Protein AF-A0A961TP06-F1 (afdb_monomer)

Structure (mmCIF, N/CA/C/O backbone):
data_AF-A0A961TP06-F1
#
_entry.id   AF-A0A961TP06-F1
#
loop_
_atom_site.group_PDB
_atom_site.id
_atom_site.type_symbol
_atom_site.label_atom_id
_atom_site.label_alt_id
_atom_site.label_comp_id
_atom_site.label_asym_id
_atom_site.label_entity_id
_atom_site.label_seq_id
_atom_site.pdbx_PDB_ins_code
_atom_site.Cartn_x
_atom_site.Cartn_y
_atom_site.Cartn_z
_atom_site.occupancy
_atom_site.B_iso_or_equiv
_atom_site.auth_seq_id
_atom_site.auth_comp_id
_atom_site.auth_asym_id
_atom_site.auth_atom_id
_atom_site.pdbx_PDB_model_num
ATOM 1 N N . LYS A 1 1 ? -2.584 17.006 5.702 1.00 57.12 1 LYS A N 1
ATOM 2 C CA . 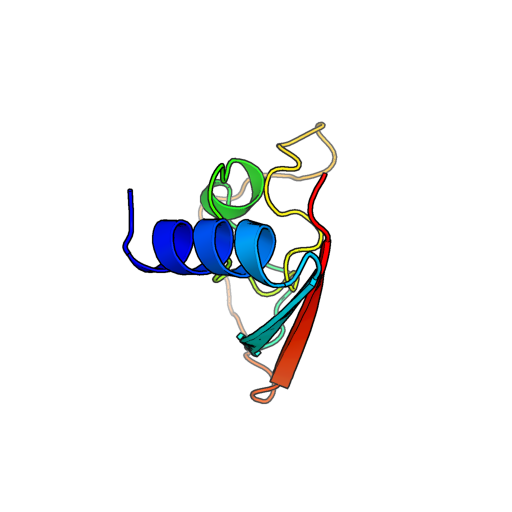LYS A 1 1 ? -2.619 15.550 5.412 1.00 57.12 1 LYS A CA 1
ATOM 3 C C . LYS A 1 1 ? -3.337 15.356 4.081 1.00 57.12 1 LYS A C 1
ATOM 5 O O . LYS A 1 1 ? -4.321 16.051 3.869 1.00 57.12 1 LYS A O 1
ATOM 10 N N . ALA A 1 2 ? -2.852 14.484 3.190 1.00 82.94 2 ALA A N 1
ATOM 11 C CA . ALA A 1 2 ? -3.620 14.088 2.004 1.00 82.94 2 ALA A CA 1
ATOM 12 C C . ALA A 1 2 ? -4.979 13.511 2.446 1.00 82.94 2 ALA A C 1
ATOM 14 O O . ALA A 1 2 ? -5.025 12.809 3.458 1.00 82.94 2 ALA A O 1
ATOM 15 N N . TRP A 1 3 ? -6.062 13.825 1.727 1.00 92.12 3 TRP A N 1
ATOM 16 C CA . TRP A 1 3 ? -7.440 13.469 2.109 1.00 92.12 3 TRP A CA 1
ATOM 17 C C . TRP A 1 3 ? -7.609 11.967 2.396 1.00 92.12 3 TRP A C 1
ATOM 19 O O . TRP A 1 3 ? -8.288 11.590 3.346 1.00 92.12 3 TRP A O 1
ATOM 29 N N . PHE A 1 4 ? -6.928 11.118 1.619 1.00 91.12 4 PHE A N 1
ATOM 30 C CA . PHE A 1 4 ? -6.976 9.665 1.756 1.00 91.12 4 PHE A CA 1
ATOM 31 C C . PHE A 1 4 ? -6.432 9.198 3.107 1.00 91.12 4 PHE A C 1
ATOM 33 O O . PHE A 1 4 ? -7.018 8.331 3.749 1.00 91.12 4 PHE A O 1
ATOM 40 N N . ASN A 1 5 ? -5.347 9.818 3.579 1.00 92.19 5 ASN A N 1
ATOM 41 C CA . ASN A 1 5 ? -4.766 9.465 4.869 1.00 92.19 5 ASN A CA 1
ATOM 42 C C . ASN A 1 5 ? -5.710 9.825 6.019 1.00 92.19 5 ASN A C 1
ATOM 44 O O . ASN A 1 5 ? -5.892 9.022 6.923 1.00 92.19 5 ASN A O 1
ATOM 48 N N . ASP A 1 6 ? -6.337 11.004 5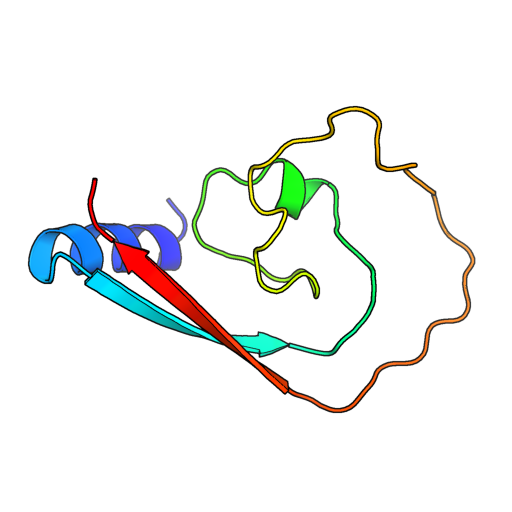.959 1.00 94.19 6 ASP A N 1
ATOM 49 C CA . ASP A 1 6 ? -7.324 11.427 6.962 1.00 94.19 6 ASP A CA 1
ATOM 50 C C . ASP A 1 6 ? -8.559 10.509 6.971 1.00 94.19 6 ASP A C 1
ATOM 52 O O . ASP A 1 6 ? -9.041 10.135 8.037 1.00 94.19 6 ASP A O 1
ATOM 56 N N . PHE A 1 7 ? -9.030 10.078 5.797 1.00 94.94 7 PHE A N 1
ATOM 57 C CA . PHE A 1 7 ? -10.117 9.103 5.687 1.00 94.94 7 PHE A CA 1
ATOM 58 C C . PHE A 1 7 ? -9.757 7.757 6.331 1.00 94.94 7 PHE A C 1
ATOM 60 O O . PHE A 1 7 ? -10.535 7.239 7.132 1.00 94.94 7 PHE A O 1
ATOM 67 N N . VAL A 1 8 ? -8.585 7.203 6.005 1.00 94.81 8 VAL A N 1
ATOM 68 C CA . VAL A 1 8 ? -8.125 5.916 6.550 1.00 94.81 8 VAL A CA 1
ATOM 69 C C . VAL A 1 8 ? -7.947 5.988 8.065 1.00 94.81 8 VAL A C 1
ATOM 71 O O . VAL A 1 8 ? -8.431 5.097 8.760 1.00 94.81 8 VAL A O 1
ATOM 74 N N . ASP A 1 9 ? -7.319 7.050 8.577 1.00 95.00 9 ASP A N 1
ATOM 75 C CA . ASP A 1 9 ? -7.107 7.240 10.017 1.00 95.00 9 ASP A CA 1
ATOM 76 C C . ASP A 1 9 ? -8.450 7.242 10.769 1.00 95.00 9 ASP A C 1
ATOM 78 O O . ASP A 1 9 ? -8.652 6.450 11.690 1.00 95.00 9 ASP A O 1
ATOM 82 N N . ARG A 1 10 ? -9.421 8.046 10.316 1.00 96.00 10 ARG A N 1
ATOM 83 C CA . ARG A 1 10 ? -10.759 8.113 10.934 1.00 96.00 10 ARG A CA 1
ATOM 84 C C . ARG A 1 10 ? -11.538 6.807 10.806 1.00 96.00 10 ARG A C 1
ATOM 86 O O . ARG A 1 10 ? -12.277 6.430 11.714 1.00 96.00 10 ARG A O 1
ATOM 93 N N . ALA A 1 11 ? -11.413 6.115 9.675 1.00 96.44 11 ALA A N 1
ATOM 94 C CA . ALA A 1 11 ? -12.066 4.828 9.476 1.00 96.44 11 ALA A CA 1
ATOM 95 C C . ALA A 1 11 ? -11.482 3.763 10.419 1.00 96.44 11 ALA A C 1
ATOM 97 O O . ALA A 1 11 ? -12.237 2.992 11.009 1.00 96.44 11 ALA A O 1
ATOM 98 N N . LEU A 1 12 ? -10.164 3.754 10.627 1.00 96.50 12 LEU A N 1
ATOM 99 C CA . LEU A 1 12 ? -9.517 2.880 11.605 1.00 96.50 12 LEU A CA 1
ATOM 100 C C . LEU A 1 12 ? -9.943 3.207 13.036 1.00 96.50 12 LEU A C 1
ATOM 102 O O . LEU A 1 12 ? -10.294 2.287 13.771 1.00 96.50 12 LEU A O 1
ATOM 106 N N . GLU A 1 13 ? -9.992 4.488 13.411 1.00 96.62 13 GLU A N 1
ATOM 107 C CA . GLU A 1 13 ? -10.509 4.923 14.717 1.00 96.62 13 GLU A CA 1
ATOM 108 C C . GLU A 1 13 ? -11.953 4.450 14.946 1.00 96.62 13 GLU A C 1
ATOM 110 O O . GLU A 1 13 ? -12.311 4.031 16.046 1.00 96.62 13 GLU A O 1
ATOM 115 N N . ARG A 1 14 ? -12.796 4.485 13.905 1.00 97.56 14 ARG A N 1
ATOM 116 C CA . ARG A 1 14 ? -14.216 4.126 14.004 1.00 97.56 14 ARG A CA 1
ATOM 117 C C . ARG A 1 14 ? -14.477 2.621 13.995 1.00 97.56 14 ARG A C 1
ATOM 119 O O . ARG A 1 14 ? -15.349 2.161 14.731 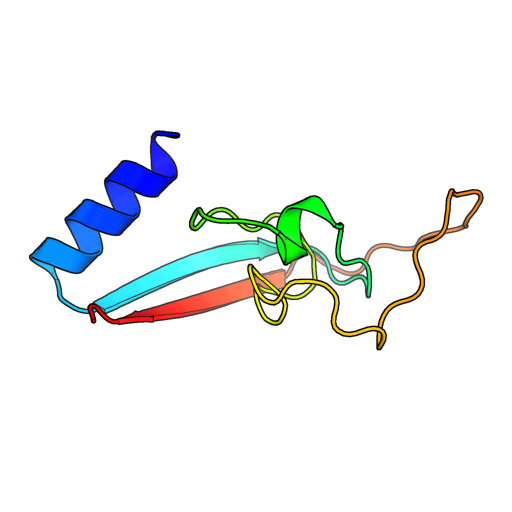1.00 97.56 14 ARG A O 1
ATOM 126 N N . PHE A 1 15 ? -13.810 1.879 13.116 1.00 97.69 15 PHE A N 1
ATOM 127 C CA . PHE A 1 15 ? -14.131 0.476 12.825 1.00 97.69 15 PHE A CA 1
ATOM 128 C C . PHE A 1 15 ? -13.110 -0.511 13.399 1.00 97.69 15 PHE A C 1
ATOM 130 O O . PHE A 1 15 ? -13.353 -1.716 13.388 1.00 97.69 15 PHE A O 1
ATOM 137 N N . GLY A 1 16 ? -11.955 -0.036 13.870 1.00 96.69 16 GLY A N 1
ATOM 138 C CA . GLY A 1 16 ? -10.863 -0.852 14.405 1.00 96.69 16 GLY A CA 1
ATOM 139 C C . GLY A 1 16 ? -10.107 -1.666 13.351 1.00 96.69 16 GLY A C 1
ATOM 140 O O . GLY A 1 16 ? -8.950 -2.018 13.567 1.00 96.69 16 GLY A O 1
ATOM 141 N N . LYS A 1 17 ? -10.726 -1.968 12.205 1.00 96.56 17 LYS A N 1
ATOM 142 C CA . LYS A 1 17 ? -10.120 -2.657 11.062 1.00 96.56 17 LYS A CA 1
ATOM 143 C C . LYS A 1 17 ? -10.747 -2.177 9.760 1.00 96.56 17 LYS A C 1
ATOM 145 O O . LYS A 1 17 ? -11.957 -1.972 9.710 1.00 96.56 17 LYS A O 1
ATOM 150 N N . ILE A 1 18 ? -9.946 -2.051 8.706 1.00 96.06 18 ILE A N 1
ATOM 151 C CA . ILE A 1 18 ? -10.431 -1.711 7.364 1.00 96.06 18 ILE A CA 1
ATOM 152 C C . ILE A 1 18 ? -9.687 -2.509 6.295 1.00 96.06 18 ILE A C 1
ATOM 154 O O . ILE A 1 18 ? -8.512 -2.830 6.460 1.00 96.06 18 ILE A O 1
ATOM 158 N N . TYR A 1 19 ? -10.354 -2.771 5.174 1.00 94.25 19 TYR A N 1
ATOM 159 C CA . TYR A 1 19 ? -9.691 -3.218 3.953 1.00 94.25 19 TYR A CA 1
ATOM 160 C C . TYR A 1 19 ? -9.457 -2.030 3.022 1.00 94.25 19 TYR A C 1
ATOM 162 O O . TYR A 1 19 ? -10.371 -1.243 2.779 1.00 94.25 19 TYR A O 1
ATOM 170 N N . ILE A 1 20 ? -8.251 -1.929 2.467 1.00 91.75 20 ILE A N 1
ATOM 171 C CA . ILE A 1 20 ? -7.953 -1.072 1.318 1.00 91.75 20 ILE A CA 1
ATOM 172 C C . ILE A 1 20 ? -7.833 -1.976 0.096 1.00 91.75 20 ILE A C 1
ATOM 174 O O . ILE A 1 20 ? -6.962 -2.847 0.050 1.00 91.75 20 ILE A O 1
ATOM 178 N N . ILE A 1 21 ? -8.709 -1.753 -0.883 1.00 90.44 21 ILE A N 1
ATOM 179 C CA . ILE A 1 21 ? -8.699 -2.439 -2.176 1.00 90.44 21 ILE A CA 1
ATOM 180 C C . ILE A 1 21 ? -8.238 -1.431 -3.221 1.00 90.44 21 ILE A C 1
ATOM 182 O O . ILE A 1 21 ? -8.875 -0.392 -3.396 1.00 90.44 21 ILE A O 1
ATOM 186 N N . GLN A 1 22 ? -7.132 -1.724 -3.901 1.00 86.25 22 GLN A N 1
ATOM 187 C CA . GLN A 1 22 ? -6.567 -0.840 -4.918 1.00 86.25 22 GLN A CA 1
ATOM 188 C C . GLN A 1 22 ? -6.197 -1.626 -6.180 1.00 86.25 22 GLN A C 1
ATOM 190 O O . GLN A 1 22 ? -5.614 -2.708 -6.075 1.00 86.25 22 GLN A O 1
ATOM 195 N N . PRO A 1 23 ? -6.499 -1.106 -7.379 1.00 85.38 23 PRO A N 1
ATOM 196 C CA . PRO A 1 23 ? -5.985 -1.690 -8.603 1.00 85.38 23 PRO A CA 1
ATOM 197 C C . PRO A 1 23 ? -4.474 -1.458 -8.698 1.00 85.38 23 PRO A C 1
ATOM 199 O O . PRO A 1 23 ? -3.994 -0.360 -8.422 1.00 85.38 23 PRO A O 1
ATOM 202 N N . TYR A 1 24 ? -3.733 -2.466 -9.141 1.00 81.94 24 TYR A N 1
ATOM 203 C CA . TYR A 1 24 ? -2.319 -2.341 -9.478 1.00 81.94 24 TYR A CA 1
ATOM 204 C C . TYR A 1 24 ? -2.016 -3.093 -10.774 1.00 81.94 24 TYR A C 1
ATOM 206 O O . TYR A 1 24 ? -2.872 -3.763 -11.351 1.00 81.94 24 TYR A O 1
ATOM 214 N N . ARG A 1 25 ? -0.799 -2.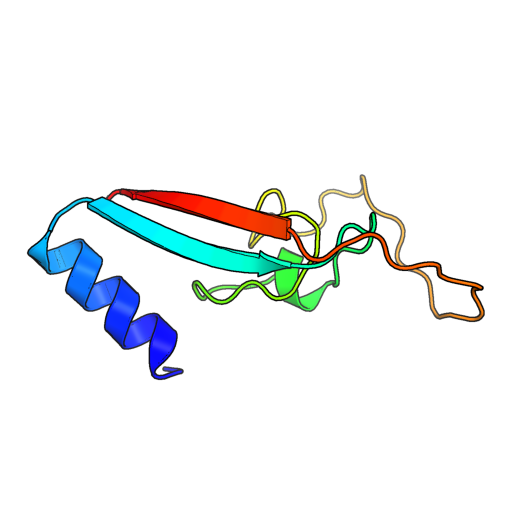925 -11.278 1.00 79.75 25 ARG A N 1
ATOM 215 C CA . ARG A 1 25 ? -0.246 -3.783 -12.322 1.00 79.75 25 ARG A CA 1
ATOM 216 C C . ARG A 1 25 ? 1.069 -4.322 -11.808 1.00 79.75 25 ARG A C 1
ATOM 218 O O . ARG A 1 25 ? 1.867 -3.559 -11.260 1.00 79.75 25 ARG A O 1
ATOM 225 N N . GLU A 1 26 ? 1.266 -5.618 -11.964 1.00 76.06 26 GLU A N 1
ATOM 226 C CA . GLU A 1 26 ? 2.454 -6.274 -11.448 1.00 76.06 26 GLU A CA 1
ATOM 227 C C . GLU A 1 26 ? 3.702 -5.843 -12.225 1.00 76.06 26 GLU A C 1
ATOM 229 O O . GLU A 1 26 ? 3.741 -5.879 -13.456 1.00 76.06 26 GLU A O 1
ATOM 234 N N . GLN A 1 27 ? 4.693 -5.397 -11.457 1.00 74.81 27 GLN A N 1
ATOM 235 C CA . GLN A 1 27 ? 6.092 -5.174 -11.813 1.00 74.81 27 GLN A CA 1
ATOM 236 C C . GLN A 1 27 ? 6.899 -5.354 -10.519 1.00 74.81 27 GLN A C 1
ATOM 238 O O . GLN A 1 27 ? 6.377 -5.099 -9.438 1.00 74.81 27 GLN A O 1
ATOM 243 N N . GLU A 1 28 ? 8.173 -5.716 -10.561 1.00 67.00 28 GLU A N 1
ATOM 244 C CA . GLU A 1 28 ? 9.017 -5.706 -9.351 1.00 67.00 28 GLU A CA 1
ATOM 245 C C . GLU A 1 28 ? 9.676 -4.331 -9.140 1.00 67.00 28 GLU A C 1
ATOM 247 O O . GLU A 1 28 ? 10.880 -4.218 -8.941 1.00 67.00 28 GLU A O 1
ATOM 252 N N . ILE A 1 29 ? 8.887 -3.251 -9.210 1.00 74.75 29 ILE A N 1
ATOM 253 C CA . ILE A 1 29 ? 9.380 -1.877 -9.057 1.00 74.75 29 ILE A CA 1
ATOM 254 C C . ILE A 1 29 ? 8.780 -1.250 -7.798 1.00 74.75 29 ILE A C 1
ATOM 256 O O . ILE A 1 29 ? 7.584 -0.963 -7.710 1.00 74.75 29 ILE A O 1
ATOM 260 N N . CYS A 1 30 ? 9.638 -0.988 -6.815 1.00 76.81 30 CYS A N 1
ATOM 261 C CA . CYS A 1 30 ? 9.290 -0.224 -5.626 1.00 76.81 30 CYS A CA 1
ATOM 262 C C . CYS A 1 30 ? 10.053 1.101 -5.638 1.00 76.81 30 CYS A C 1
ATOM 264 O O . CYS A 1 30 ? 11.273 1.124 -5.513 1.00 76.81 30 CYS A O 1
ATOM 266 N N . ALA A 1 31 ? 9.337 2.214 -5.792 1.00 80.56 31 ALA A N 1
ATOM 267 C CA . ALA A 1 31 ? 9.958 3.531 -5.723 1.00 80.56 31 ALA A CA 1
ATOM 268 C C . ALA A 1 31 ? 10.393 3.848 -4.284 1.00 80.56 31 ALA A C 1
ATOM 270 O O . ALA A 1 31 ? 9.672 3.531 -3.334 1.00 80.56 31 ALA A O 1
ATOM 271 N N . ARG A 1 32 ? 11.498 4.587 -4.123 1.00 80.00 32 ARG A N 1
ATOM 272 C CA . ARG A 1 32 ? 11.951 5.088 -2.812 1.00 80.00 32 ARG A CA 1
ATOM 273 C C . ARG A 1 32 ? 10.842 5.816 -2.044 1.00 80.00 32 ARG A C 1
ATOM 275 O O . ARG A 1 32 ? 10.682 5.613 -0.849 1.00 80.00 32 ARG A O 1
ATOM 282 N N . ALA A 1 33 ? 9.993 6.571 -2.744 1.00 81.69 33 ALA A N 1
ATOM 283 C CA . ALA A 1 33 ? 8.838 7.244 -2.146 1.00 81.69 33 ALA A CA 1
ATOM 284 C C . ALA A 1 33 ? 7.845 6.291 -1.446 1.00 81.69 33 ALA A C 1
ATOM 286 O O . ALA A 1 33 ? 7.209 6.693 -0.479 1.00 81.69 33 ALA A O 1
ATOM 287 N N . CYS A 1 34 ? 7.707 5.046 -1.918 1.00 84.56 34 CYS A N 1
ATOM 288 C CA . CYS A 1 34 ? 6.891 4.004 -1.285 1.00 84.56 34 CYS A CA 1
ATOM 289 C C . CYS A 1 34 ? 7.625 3.400 -0.072 1.00 84.56 34 CYS A C 1
ATOM 291 O O . CYS A 1 34 ? 7.035 3.268 0.999 1.00 84.56 34 CYS A O 1
ATOM 293 N N . GLN A 1 35 ? 8.930 3.131 -0.191 1.00 84.62 35 GLN A N 1
ATOM 294 C CA . GLN A 1 35 ? 9.744 2.634 0.928 1.00 84.62 35 GLN A CA 1
ATOM 295 C C . GLN A 1 35 ? 9.827 3.628 2.095 1.00 84.62 35 GLN A C 1
ATOM 297 O O . GLN A 1 35 ? 9.798 3.225 3.250 1.00 84.62 35 GLN A O 1
ATOM 302 N N . GLU A 1 36 ? 9.869 4.928 1.815 1.00 86.69 36 GLU A N 1
ATOM 303 C CA . GLU A 1 36 ? 9.971 5.992 2.825 1.00 86.69 36 GLU A CA 1
ATOM 304 C C . GLU A 1 36 ? 8.607 6.584 3.227 1.00 86.69 36 GLU A C 1
ATOM 306 O O . GLU A 1 36 ? 8.529 7.573 3.966 1.00 86.69 36 GLU A O 1
ATOM 311 N N . ALA A 1 37 ? 7.510 6.014 2.726 1.00 85.88 37 ALA A N 1
ATOM 312 C CA . ALA A 1 37 ? 6.182 6.563 2.930 1.00 85.88 37 ALA A CA 1
ATOM 313 C C . ALA A 1 37 ? 5.765 6.549 4.408 1.00 85.88 37 ALA A C 1
ATOM 315 O O . ALA A 1 37 ? 5.900 5.557 5.119 1.00 85.88 37 ALA A O 1
ATOM 316 N N . ARG A 1 38 ? 5.165 7.660 4.852 1.00 84.81 38 ARG A N 1
ATOM 317 C CA . ARG A 1 38 ? 4.559 7.799 6.192 1.00 84.81 38 ARG A CA 1
ATOM 318 C C . ARG A 1 38 ? 3.026 7.765 6.182 1.00 84.81 38 ARG A C 1
ATOM 320 O O . ARG A 1 38 ? 2.412 7.800 7.242 1.00 84.81 38 ARG A O 1
ATOM 327 N N . GLY A 1 39 ? 2.413 7.792 4.997 1.00 87.12 39 GLY A N 1
ATOM 328 C CA . GLY A 1 39 ? 0.958 7.733 4.803 1.00 87.12 39 GLY A CA 1
ATOM 329 C C . GLY A 1 39 ? 0.482 6.337 4.404 1.00 87.12 39 GLY A C 1
AT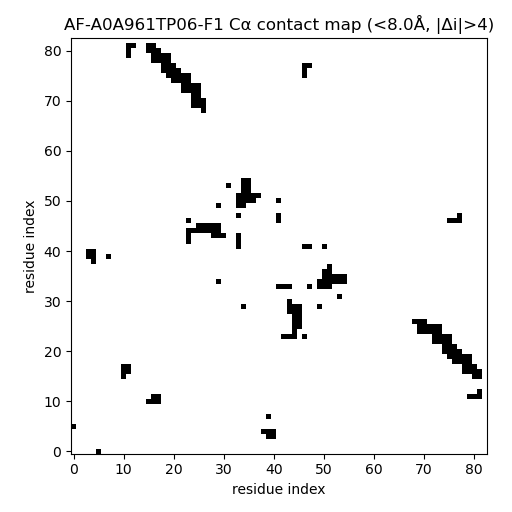OM 330 O O . GLY A 1 39 ? 1.267 5.400 4.398 1.00 87.12 39 GLY A O 1
ATOM 331 N N . HIS A 1 40 ? -0.787 6.206 4.022 1.00 87.94 40 HIS A N 1
ATOM 332 C CA . HIS A 1 40 ? -1.417 4.929 3.644 1.00 87.94 40 HIS A CA 1
ATOM 333 C C . HIS A 1 40 ? -1.450 4.684 2.129 1.00 87.94 40 HIS A C 1
ATOM 335 O O . HIS A 1 40 ? -1.720 3.568 1.669 1.00 87.94 40 HIS A O 1
ATOM 341 N N . GLU A 1 41 ? -1.197 5.735 1.350 1.00 85.31 41 GLU A N 1
ATOM 342 C CA . GLU A 1 41 ? -1.206 5.699 -0.108 1.00 85.31 41 GLU A CA 1
ATOM 343 C C . GLU A 1 41 ? -0.027 4.896 -0.658 1.00 85.31 41 GLU A C 1
ATOM 345 O O . GLU A 1 41 ? 1.125 5.187 -0.355 1.00 85.31 41 GLU A O 1
ATOM 350 N N . CYS A 1 42 ? -0.319 3.916 -1.508 1.00 83.81 42 CYS A N 1
ATOM 351 C CA . CYS A 1 42 ? 0.664 3.007 -2.076 1.00 83.81 42 CYS A CA 1
ATOM 352 C C . CYS A 1 42 ? 0.378 2.835 -3.573 1.00 83.81 42 CYS A C 1
ATOM 354 O O . CYS A 1 42 ? -0.598 2.189 -3.941 1.00 83.81 42 CYS A O 1
ATOM 356 N N . GLN A 1 43 ? 1.229 3.415 -4.424 1.00 76.56 43 GLN A N 1
ATOM 357 C CA . GLN A 1 43 ? 1.127 3.328 -5.893 1.00 76.56 43 GLN A CA 1
ATOM 358 C C . GLN A 1 43 ? 2.151 2.346 -6.500 1.00 76.56 43 GLN A C 1
ATOM 360 O O . GLN A 1 43 ? 2.253 2.210 -7.715 1.00 76.56 43 GLN A O 1
ATOM 365 N N . CYS A 1 44 ? 2.948 1.691 -5.651 1.00 77.81 44 CYS A N 1
ATOM 366 C CA . CYS A 1 44 ? 3.956 0.705 -6.034 1.00 77.81 44 CYS A CA 1
ATOM 367 C C . CYS A 1 44 ? 3.298 -0.664 -6.260 1.00 77.81 44 CYS A C 1
ATOM 369 O O . CYS A 1 44 ? 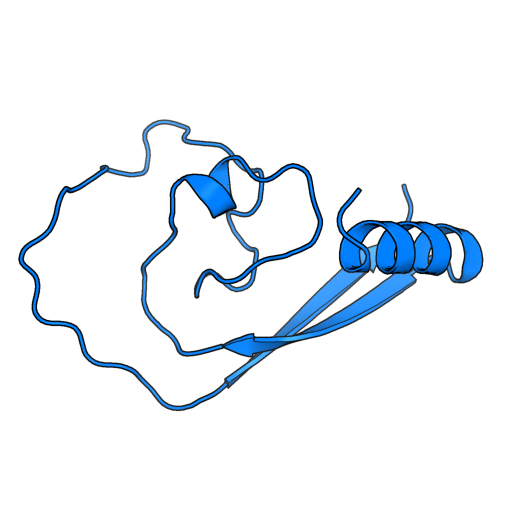2.292 -1.022 -5.643 1.00 77.81 44 CYS A O 1
ATOM 371 N N . SER A 1 45 ? 3.899 -1.456 -7.137 1.00 80.38 45 SER A N 1
ATOM 372 C CA . SER A 1 45 ? 3.438 -2.801 -7.484 1.00 80.38 45 SER A CA 1
ATOM 373 C C . SER A 1 45 ? 3.735 -3.846 -6.406 1.00 80.38 45 SER A C 1
ATOM 375 O O . SER A 1 45 ? 3.195 -4.943 -6.465 1.00 80.38 45 SER A O 1
ATOM 377 N N . CYS A 1 46 ? 4.5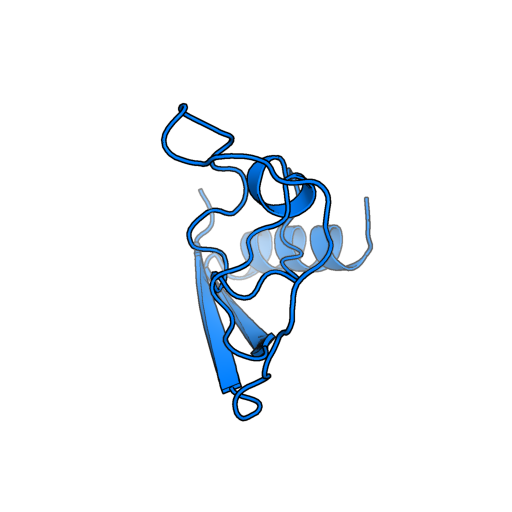11 -3.497 -5.371 1.00 77.81 46 CYS A N 1
ATOM 378 C CA . CYS A 1 46 ? 4.783 -4.365 -4.220 1.00 77.81 46 CYS A CA 1
ATOM 379 C C . CYS A 1 46 ? 3.559 -4.596 -3.316 1.00 77.81 46 CYS A C 1
ATOM 381 O O . CYS A 1 46 ? 3.693 -5.194 -2.253 1.00 77.81 46 CYS A O 1
ATOM 383 N N . MET A 1 47 ? 2.380 -4.081 -3.692 1.00 81.81 47 MET A N 1
ATOM 384 C CA . MET A 1 47 ? 1.125 -4.240 -2.950 1.00 81.81 47 MET A CA 1
ATOM 385 C C . MET A 1 47 ? 1.232 -3.808 -1.482 1.00 81.81 47 MET A C 1
ATOM 387 O O . MET A 1 47 ? 0.562 -4.351 -0.610 1.00 81.81 47 MET A O 1
ATOM 391 N N . GLY A 1 48 ? 2.093 -2.833 -1.196 1.00 80.62 48 GLY A N 1
ATOM 392 C CA . GLY A 1 48 ? 2.347 -2.335 0.149 1.00 80.62 48 GLY A CA 1
ATOM 393 C C . GLY A 1 48 ? 3.298 -3.182 1.000 1.00 80.62 48 GLY A C 1
ATOM 394 O O . GLY A 1 48 ? 3.509 -2.822 2.152 1.00 80.62 48 GLY A O 1
ATOM 395 N N . ALA A 1 49 ? 3.896 -4.251 0.463 1.00 83.06 49 ALA A N 1
ATOM 396 C CA . ALA A 1 49 ? 4.805 -5.130 1.206 1.00 83.06 49 ALA A CA 1
ATOM 397 C C . ALA A 1 49 ? 6.039 -4.395 1.757 1.00 83.06 49 ALA A C 1
ATOM 399 O O . ALA A 1 49 ? 6.462 -4.656 2.877 1.00 83.06 49 ALA A O 1
ATOM 400 N N . ASN A 1 50 ? 6.570 -3.434 0.994 1.00 84.00 50 ASN A N 1
ATOM 401 C CA . ASN A 1 50 ? 7.760 -2.655 1.367 1.00 84.00 50 ASN A CA 1
ATOM 402 C C . ASN A 1 50 ? 7.409 -1.229 1.825 1.00 84.00 50 ASN A C 1
ATOM 404 O O . ASN A 1 50 ? 8.273 -0.358 1.893 1.00 84.00 50 ASN A O 1
ATOM 408 N N . HIS A 1 51 ? 6.126 -0.951 2.059 1.00 84.88 51 HIS A N 1
ATOM 409 C CA . HIS A 1 51 ? 5.628 0.401 2.290 1.00 84.88 51 HIS A CA 1
ATOM 410 C C . HIS A 1 51 ? 6.037 0.919 3.669 1.00 84.88 51 HIS A C 1
ATOM 412 O O . HIS A 1 51 ? 5.654 0.345 4.686 1.00 84.88 51 HIS A O 1
ATOM 418 N N . GLY A 1 52 ? 6.807 2.007 3.704 1.00 83.44 52 GLY A N 1
ATOM 419 C CA . GLY A 1 52 ? 7.359 2.550 4.949 1.00 83.44 52 GLY A CA 1
ATOM 420 C C . GLY A 1 52 ? 8.466 1.695 5.586 1.00 83.44 52 GLY A C 1
ATOM 421 O O . GLY A 1 52 ? 8.854 1.972 6.720 1.00 83.44 52 GLY A O 1
ATOM 422 N N . ALA A 1 53 ? 8.968 0.664 4.892 1.00 85.12 53 ALA A N 1
ATOM 423 C CA . ALA A 1 53 ? 10.020 -0.222 5.397 1.00 85.12 53 ALA A CA 1
ATOM 424 C C . ALA A 1 53 ? 11.419 0.430 5.405 1.00 85.12 53 ALA A C 1
ATOM 426 O O . ALA A 1 53 ? 12.318 -0.047 6.094 1.00 85.12 53 ALA A O 1
ATOM 427 N N . GLY A 1 54 ? 11.601 1.531 4.669 1.00 82.62 54 GLY A N 1
ATOM 428 C CA . GLY A 1 54 ? 12.911 2.109 4.380 1.00 82.62 54 GLY A CA 1
ATOM 429 C C . GLY A 1 54 ? 13.738 1.239 3.426 1.00 82.62 54 GLY A C 1
ATOM 430 O O . GLY A 1 54 ? 13.225 0.296 2.825 1.00 82.62 54 GLY A O 1
ATOM 431 N N . ASN A 1 55 ? 15.022 1.575 3.289 1.00 81.25 55 ASN A N 1
ATOM 432 C CA . ASN A 1 55 ? 16.006 0.764 2.576 1.00 81.25 55 ASN A CA 1
ATOM 433 C C . ASN A 1 55 ? 17.031 0.233 3.588 1.00 81.25 55 ASN A C 1
ATOM 435 O O . ASN A 1 55 ? 17.780 1.007 4.183 1.00 81.25 55 ASN A O 1
ATOM 439 N N . ASP A 1 56 ? 17.050 -1.081 3.792 1.00 81.00 56 ASP A N 1
ATOM 440 C CA . ASP A 1 56 ? 17.964 -1.789 4.697 1.00 81.00 56 ASP A CA 1
ATOM 441 C C . ASP A 1 56 ? 19.266 -2.247 4.009 1.00 81.00 56 ASP A C 1
ATOM 443 O O . ASP A 1 56 ? 20.082 -2.944 4.611 1.00 81.00 56 ASP A O 1
ATOM 447 N N . GLY A 1 57 ? 19.472 -1.853 2.749 1.00 79.25 57 GLY A N 1
ATOM 448 C CA . GLY A 1 57 ? 20.601 -2.267 1.919 1.00 79.25 57 GLY A CA 1
ATOM 449 C C . GLY A 1 57 ? 20.328 -3.503 1.057 1.00 79.25 57 GLY A C 1
ATOM 450 O O . GLY A 1 57 ? 21.201 -3.883 0.280 1.00 79.25 57 GLY A O 1
ATOM 451 N N . SER A 1 58 ? 19.137 -4.113 1.140 1.00 80.19 58 SER A N 1
ATOM 452 C CA . SER A 1 58 ? 18.732 -5.212 0.246 1.00 80.19 58 SER A CA 1
ATOM 453 C C . SER A 1 58 ? 18.309 -4.749 -1.157 1.00 80.19 58 SER A C 1
ATOM 455 O O . SER A 1 58 ? 18.251 -5.566 -2.077 1.00 80.19 58 SER A O 1
ATOM 457 N N . TRP A 1 59 ? 18.053 -3.447 -1.346 1.00 78.19 59 TRP A N 1
ATOM 458 C CA . TRP A 1 59 ? 17.635 -2.855 -2.620 1.00 78.19 59 TRP A CA 1
ATOM 459 C C . TRP A 1 59 ? 18.742 -1.999 -3.242 1.00 78.19 59 TRP A C 1
ATOM 461 O O . TRP A 1 59 ? 19.312 -1.122 -2.590 1.00 78.19 59 TRP A O 1
ATOM 471 N N . PHE A 1 60 ? 18.984 -2.199 -4.539 1.00 80.06 60 PHE A N 1
ATOM 472 C CA . PHE A 1 60 ? 19.850 -1.338 -5.344 1.00 80.06 60 PHE A CA 1
ATOM 473 C C . PHE A 1 60 ? 19.012 -0.276 -6.069 1.00 80.06 60 PHE A C 1
ATOM 475 O O . PHE A 1 60 ? 18.089 -0.610 -6.811 1.00 80.06 60 PHE A O 1
ATOM 482 N N . GLU A 1 61 ? 19.335 1.004 -5.872 1.00 80.19 61 GLU A N 1
ATOM 483 C CA . GLU A 1 61 ? 18.702 2.111 -6.601 1.00 80.19 61 GLU A CA 1
ATOM 484 C C . GLU A 1 61 ? 19.355 2.285 -7.980 1.00 80.19 61 GLU A C 1
ATOM 486 O O . GLU A 1 61 ? 20.580 2.338 -8.097 1.00 80.19 61 GLU A O 1
ATOM 491 N N . VAL A 1 62 ? 18.541 2.400 -9.032 1.00 77.12 62 VAL A N 1
ATOM 492 C CA . VAL A 1 62 ? 18.996 2.566 -10.423 1.00 77.12 62 VAL A CA 1
ATOM 493 C C . VAL A 1 62 ? 18.333 3.791 -11.068 1.00 77.12 62 VAL A C 1
ATOM 495 O O . VAL A 1 62 ? 17.159 4.058 -10.819 1.00 77.12 62 VAL A O 1
ATOM 498 N N . SER A 1 63 ? 19.067 4.548 -11.895 1.00 67.31 63 SER A N 1
ATOM 499 C CA . SER A 1 63 ? 18.540 5.644 -12.730 1.00 67.31 63 SER A CA 1
ATOM 500 C C . SER A 1 63 ? 18.464 5.178 -14.194 1.00 67.31 63 SER A C 1
ATOM 502 O O . SER A 1 63 ? 19.413 4.613 -14.729 1.00 67.31 63 SER A O 1
ATOM 504 N N . GLU A 1 64 ? 17.290 5.280 -14.816 1.00 70.75 64 G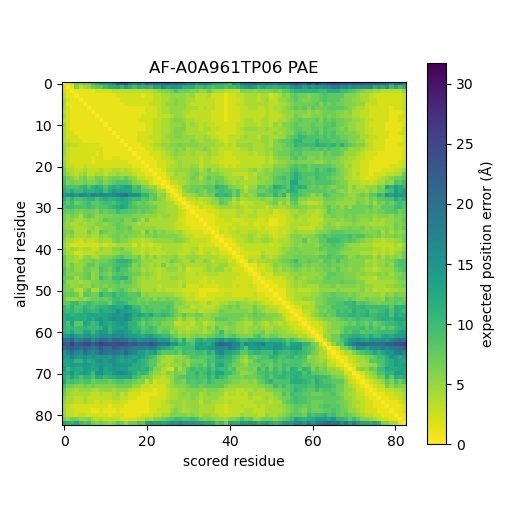LU A N 1
ATOM 505 C CA . GLU A 1 64 ? 16.875 4.327 -15.859 1.00 70.75 64 GLU A CA 1
ATOM 506 C C . GLU A 1 64 ? 17.430 4.543 -17.283 1.00 70.75 64 GLU A C 1
ATOM 508 O O . GLU A 1 64 ? 17.516 5.656 -17.798 1.00 70.75 64 GLU A O 1
ATOM 513 N N . THR A 1 65 ? 17.634 3.423 -17.990 1.00 60.94 65 THR A N 1
ATOM 514 C CA . THR A 1 65 ? 17.048 3.173 -19.325 1.00 60.94 65 THR A CA 1
ATOM 515 C C . THR A 1 65 ? 16.698 1.681 -19.409 1.00 60.94 65 THR A C 1
ATOM 517 O O . THR A 1 65 ? 17.578 0.852 -19.630 1.00 60.94 65 THR A O 1
ATOM 520 N N . PHE A 1 66 ? 15.426 1.317 -19.203 1.00 69.75 66 PHE A N 1
ATOM 521 C CA . PHE A 1 66 ? 14.969 -0.082 -19.198 1.00 69.75 66 PHE A CA 1
ATOM 522 C C . PHE A 1 66 ? 13.776 -0.302 -20.134 1.00 69.75 66 PHE A C 1
ATOM 524 O O . PHE A 1 66 ? 12.973 0.598 -20.369 1.00 69.75 66 PHE A O 1
ATOM 531 N N . SER A 1 67 ? 13.642 -1.527 -20.650 1.00 69.06 67 SER A N 1
ATOM 532 C CA . SER A 1 67 ? 12.410 -1.989 -21.297 1.00 69.06 67 SER A CA 1
ATOM 533 C C . SER A 1 67 ? 11.525 -2.658 -20.251 1.00 69.06 67 SER A C 1
ATOM 535 O O . SER A 1 67 ? 11.937 -3.639 -19.639 1.00 69.06 67 SER A O 1
ATOM 537 N N . THR A 1 68 ? 10.315 -2.138 -20.051 1.00 72.00 68 THR A N 1
ATOM 538 C CA . THR A 1 68 ? 9.320 -2.708 -19.130 1.00 72.00 68 THR A CA 1
ATOM 539 C C . THR A 1 68 ? 8.143 -3.314 -19.895 1.00 72.00 68 THR A C 1
ATOM 541 O O . THR A 1 68 ? 7.767 -2.839 -20.971 1.00 72.00 68 THR A O 1
ATOM 544 N N . ARG A 1 69 ? 7.539 -4.362 -19.328 1.00 69.00 69 ARG A N 1
ATOM 545 C CA . ARG A 1 69 ? 6.251 -4.910 -19.750 1.00 69.00 69 ARG A CA 1
ATOM 546 C C . ARG A 1 69 ? 5.318 -4.924 -18.548 1.00 69.00 69 ARG A C 1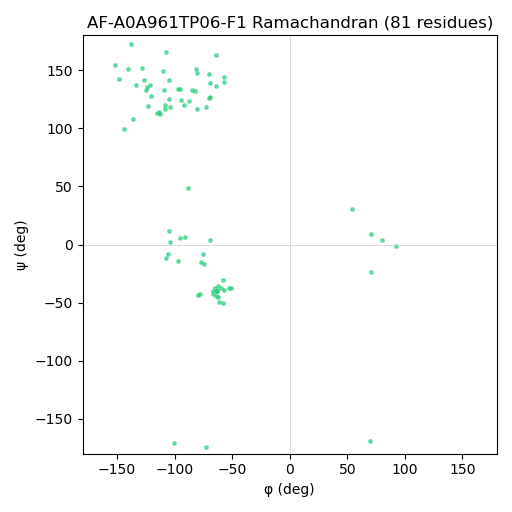
ATOM 548 O O . ARG A 1 69 ? 5.696 -5.350 -17.465 1.00 69.00 69 ARG A O 1
ATOM 555 N N . TRP A 1 70 ? 4.085 -4.495 -18.771 1.00 77.19 70 TRP A N 1
ATOM 556 C CA . TRP A 1 70 ? 3.044 -4.495 -17.754 1.00 77.19 70 TRP A CA 1
ATOM 557 C C . TRP A 1 70 ? 2.199 -5.763 -17.882 1.00 77.19 70 TRP A C 1
ATOM 559 O O . TRP A 1 70 ? 1.802 -6.116 -18.997 1.00 77.19 70 TRP A O 1
ATOM 569 N N . GLY A 1 71 ? 1.931 -6.422 -16.754 1.00 76.19 71 GLY A N 1
ATOM 570 C CA . GLY A 1 71 ? 0.922 -7.476 -16.664 1.00 76.19 71 GLY A CA 1
ATOM 571 C C . GLY A 1 71 ? -0.508 -6.929 -16.711 1.00 76.19 71 GLY A C 1
ATOM 572 O O . GLY A 1 71 ? -0.734 -5.722 -16.894 1.00 76.19 71 GLY A O 1
ATOM 573 N N . ASP A 1 72 ? -1.473 -7.825 -16.522 1.00 83.06 72 ASP A N 1
ATOM 574 C CA . ASP A 1 72 ? -2.880 -7.457 -16.398 1.00 83.06 72 ASP A CA 1
ATOM 575 C C . ASP A 1 72 ? -3.130 -6.599 -15.145 1.00 83.06 72 ASP A C 1
ATOM 577 O O . ASP A 1 72 ? -2.281 -6.442 -14.261 1.00 83.06 72 ASP A O 1
ATOM 581 N N . ARG A 1 73 ? -4.287 -5.928 -15.116 1.00 80.50 73 ARG A N 1
ATOM 582 C CA . ARG A 1 73 ? -4.679 -5.112 -13.965 1.00 80.50 73 ARG A CA 1
ATOM 583 C C . ARG A 1 73 ? -5.241 -6.030 -12.883 1.00 80.50 73 ARG A C 1
ATOM 585 O O . ARG A 1 73 ? -6.310 -6.599 -13.066 1.00 80.50 73 ARG A O 1
ATOM 592 N N . GLU A 1 74 ? -4.560 -6.059 -11.750 1.00 84.94 74 GLU A N 1
ATOM 593 C CA . GLU A 1 74 ? -4.882 -6.880 -10.587 1.00 84.94 74 GLU A CA 1
ATOM 594 C C . GLU A 1 74 ? -5.453 -6.030 -9.443 1.00 84.94 74 GLU A C 1
ATOM 596 O O . GLU A 1 74 ? -5.355 -4.798 -9.450 1.00 84.94 74 GLU A O 1
ATOM 601 N N . LEU A 1 75 ? -6.054 -6.679 -8.441 1.00 87.00 75 LEU A N 1
ATOM 602 C CA . LEU A 1 75 ? -6.539 -6.030 -7.218 1.00 87.00 75 LEU A CA 1
ATOM 603 C C . LEU A 1 75 ? -5.655 -6.403 -6.028 1.00 87.00 75 LEU A C 1
ATOM 605 O O . LEU A 1 75 ? -5.628 -7.551 -5.595 1.00 87.00 75 LEU A O 1
ATOM 609 N N . ALA A 1 76 ? -4.991 -5.409 -5.445 1.00 86.31 76 ALA A N 1
ATOM 610 C CA . ALA A 1 76 ? -4.324 -5.563 -4.162 1.00 86.31 76 ALA A CA 1
ATOM 611 C C . ALA A 1 76 ? -5.336 -5.328 -3.036 1.00 86.31 76 ALA A C 1
ATOM 613 O O . ALA A 1 76 ? -6.068 -4.334 -3.044 1.00 86.31 76 ALA A O 1
ATOM 614 N N . CYS A 1 77 ? -5.349 -6.224 -2.051 1.00 89.94 77 CYS A N 1
ATOM 615 C CA . CYS A 1 77 ? -6.205 -6.136 -0.874 1.00 89.94 77 CYS A CA 1
ATOM 616 C C . CYS A 1 77 ? -5.341 -6.148 0.388 1.00 89.94 77 CYS A C 1
ATOM 618 O O . CYS A 1 77 ? -4.621 -7.111 0.644 1.00 89.94 77 CYS A O 1
ATOM 620 N N . ARG A 1 78 ? -5.409 -5.074 1.178 1.00 89.81 78 ARG A N 1
ATOM 621 C CA . ARG A 1 78 ? -4.655 -4.933 2.430 1.00 89.81 78 ARG A CA 1
ATOM 622 C C . ARG A 1 78 ? -5.601 -4.739 3.601 1.00 89.81 78 ARG A C 1
ATOM 624 O O . ARG A 1 78 ? -6.433 -3.835 3.570 1.00 89.81 78 ARG A O 1
ATOM 631 N N . LEU A 1 79 ? -5.439 -5.551 4.641 1.00 92.75 79 LEU A N 1
ATOM 632 C CA . LEU A 1 79 ? -6.105 -5.353 5.925 1.00 92.75 79 LEU A CA 1
ATOM 633 C C . LEU A 1 79 ? -5.248 -4.439 6.800 1.00 92.75 79 LEU A C 1
ATOM 635 O O . LEU A 1 79 ? -4.100 -4.765 7.093 1.00 92.75 79 LEU A O 1
ATOM 639 N N . LEU A 1 80 ? -5.824 -3.331 7.258 1.00 92.88 80 LEU A N 1
ATOM 640 C CA . LEU A 1 80 ? -5.256 -2.523 8.329 1.00 92.88 80 LEU A CA 1
ATOM 641 C C . LEU A 1 80 ? -6.039 -2.753 9.612 1.00 92.88 80 LEU A C 1
ATOM 643 O O . LEU A 1 80 ? -7.266 -2.859 9.602 1.00 92.88 80 LEU A O 1
ATOM 647 N N . THR A 1 81 ? -5.315 -2.791 10.722 1.00 94.12 81 THR A N 1
ATOM 648 C CA . THR A 1 81 ? -5.867 -2.884 12.070 1.00 94.12 81 THR A CA 1
ATOM 649 C C . THR A 1 81 ? -5.403 -1.678 12.872 1.00 94.12 81 THR A C 1
ATOM 651 O O . THR A 1 81 ? -4.233 -1.301 12.789 1.00 94.12 81 THR A O 1
ATOM 654 N N . ALA A 1 82 ? -6.308 -1.076 13.642 1.00 89.06 82 ALA A N 1
ATOM 655 C CA . ALA A 1 82 ? -5.954 -0.048 14.608 1.00 89.06 82 ALA A CA 1
ATOM 656 C C . ALA A 1 82 ? -4.913 -0.611 15.592 1.00 89.06 82 ALA A C 1
ATOM 658 O O . ALA A 1 82 ? -4.925 -1.810 15.889 1.00 89.06 82 ALA A O 1
ATOM 659 N N . ARG A 1 83 ? -3.984 0.248 16.017 1.00 75.62 83 ARG A N 1
ATOM 660 C CA . ARG A 1 83 ? -2.955 -0.092 17.006 1.00 75.62 83 ARG A CA 1
ATOM 661 C C . ARG A 1 83 ? -3.541 -0.255 18.399 1.00 75.62 83 ARG A C 1
ATOM 663 O O . ARG A 1 83 ? -4.503 0.480 18.711 1.00 75.62 83 ARG A O 1
#

Foldseek 3Di:
DPPVQVVVVVCCVVPQKDKDKDKAWADPDDDQCQLCPPGDDDHDNVLSPNGVVHCPPPDDDDDDDDDDDTDDIDIRIDMDGDD

Sequence (83 aa):
KAWFNDFVDRALERFGKIYIIQPYREQEICARACQEARGHECQCSCMGANHGAGNDGSWFEVSETFSTRWGDRELACRLLTAR

pLDDT: mean 83.74, std 8.76, range [57.12, 97.69]

Radius of gyration: 14.41 Å; Cα contacts (8 Å, |Δi|>4): 111; chains: 1; bounding box: 35×23×38 Å

Solvent-accessible surface area (backbone atoms only — not comparable to full-atom values): 5408 Å² total; per-residue (Å²): 127,63,67,67,44,57,50,51,52,53,46,25,74,74,60,46,48,47,76,52,77,43,80,40,46,56,49,98,51,73,51,66,70,42,18,65,34,88,68,77,83,68,91,43,38,56,69,55,75,50,53,46,65,51,83,89,71,88,70,84,89,83,85,87,90,79,91,85,77,77,56,68,83,44,77,37,77,42,82,48,66,53,132

Mean predicted aligned error: 6.17 Å

Secondary structure (DSSP, 8-state):
--HHHHHHHHHHHHHSEEEEEEEEE--S---HHHHT--SS---STTTTTTTT----SSS-------------EEEEEEEEE--